Protein AF-A0A8X7Q2M5-F1 (afdb_monomer_lite)

Structure (mmCIF, N/CA/C/O backbone):
data_AF-A0A8X7Q2M5-F1
#
_entry.id   AF-A0A8X7Q2M5-F1
#
loop_
_atom_site.group_PDB
_atom_site.id
_atom_site.type_symbol
_atom_site.label_atom_id
_atom_site.label_alt_id
_atom_site.label_comp_id
_atom_site.label_asym_id
_atom_site.label_entity_id
_atom_site.label_seq_id
_atom_site.pdbx_PDB_ins_code
_atom_site.Cartn_x
_atom_site.Cartn_y
_atom_site.Cartn_z
_atom_site.occupancy
_atom_site.B_iso_or_equiv
_atom_site.auth_seq_id
_atom_site.auth_comp_id
_atom_site.auth_asym_id
_atom_site.auth_atom_id
_atom_site.pdbx_PDB_model_num
ATOM 1 N N . MET A 1 1 ? -8.091 -6.594 -9.743 1.00 71.56 1 MET A N 1
ATOM 2 C CA . MET A 1 1 ? -8.621 -5.325 -9.179 1.00 71.56 1 MET A CA 1
ATOM 3 C C . MET A 1 1 ? -10.146 -5.228 -9.120 1.00 71.56 1 MET A C 1
ATOM 5 O O . MET A 1 1 ? -10.636 -4.742 -8.113 1.00 71.56 1 MET A O 1
ATOM 9 N N . ARG A 1 2 ? -10.914 -5.671 -10.132 1.00 78.19 2 ARG A N 1
ATOM 10 C CA . ARG A 1 2 ? -12.387 -5.508 -10.145 1.00 78.19 2 ARG A CA 1
ATOM 11 C C . ARG A 1 2 ? -13.090 -6.094 -8.907 1.00 78.19 2 ARG A C 1
ATOM 13 O O . ARG A 1 2 ? -13.868 -5.387 -8.282 1.00 78.19 2 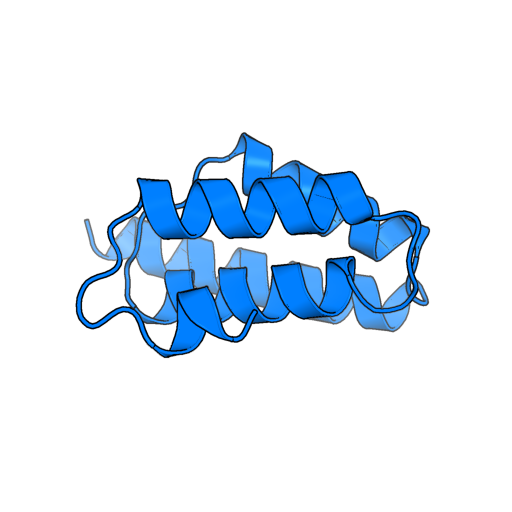ARG A O 1
ATOM 20 N N . LEU A 1 3 ? -12.716 -7.311 -8.497 1.00 82.38 3 LEU A N 1
ATOM 21 C CA . LEU A 1 3 ? -13.242 -7.966 -7.288 1.00 82.38 3 LEU A CA 1
ATOM 22 C C . LEU A 1 3 ? -13.004 -7.145 -6.009 1.00 82.38 3 LEU A C 1
ATOM 24 O O . LEU A 1 3 ? -13.891 -6.985 -5.181 1.00 82.38 3 LEU A O 1
ATOM 28 N N . PHE A 1 4 ? -11.804 -6.587 -5.864 1.00 81.88 4 PHE A N 1
ATOM 29 C CA . PHE A 1 4 ? -11.443 -5.769 -4.709 1.00 81.88 4 PHE A CA 1
ATOM 30 C C . PHE A 1 4 ? -12.241 -4.454 -4.642 1.00 81.88 4 PHE A C 1
ATOM 32 O O . PHE A 1 4 ? -12.577 -3.970 -3.560 1.00 81.88 4 PHE A O 1
ATOM 39 N N . VAL A 1 5 ? -12.564 -3.873 -5.801 1.00 80.56 5 VAL A N 1
ATOM 40 C CA . VAL A 1 5 ? -13.390 -2.660 -5.889 1.00 80.56 5 VAL A CA 1
ATOM 41 C C . VAL A 1 5 ? -14.848 -2.957 -5.528 1.00 80.56 5 VAL A C 1
ATOM 43 O O . VAL A 1 5 ? -15.477 -2.126 -4.880 1.00 80.56 5 VAL A O 1
ATOM 46 N N . SER A 1 6 ? -15.369 -4.139 -5.879 1.00 85.38 6 SER A N 1
ATOM 47 C CA . SER A 1 6 ? -16.749 -4.541 -5.570 1.00 85.38 6 SER A CA 1
ATOM 48 C C . SER A 1 6 ? -16.972 -5.010 -4.126 1.00 85.38 6 SER A C 1
ATOM 50 O O . SER A 1 6 ? -18.116 -5.190 -3.717 1.00 85.38 6 SER A O 1
ATOM 52 N N . MET A 1 7 ? -15.914 -5.224 -3.337 1.00 85.44 7 MET A N 1
ATOM 53 C CA . MET A 1 7 ? -16.040 -5.626 -1.932 1.00 85.44 7 MET A CA 1
ATOM 54 C C . MET A 1 7 ? -16.610 -4.488 -1.071 1.00 85.44 7 MET A C 1
ATOM 56 O O . MET A 1 7 ? -16.007 -3.417 -0.959 1.00 85.44 7 MET A O 1
ATOM 60 N N . LYS A 1 8 ? -17.756 -4.747 -0.423 1.00 83.12 8 LYS A N 1
ATOM 61 C CA . LYS A 1 8 ? -18.425 -3.805 0.496 1.00 83.12 8 LYS A CA 1
ATOM 62 C C . LYS A 1 8 ? -17.624 -3.580 1.782 1.00 83.12 8 LYS A C 1
ATOM 64 O O . LYS A 1 8 ? -17.549 -2.456 2.268 1.00 83.12 8 LYS A O 1
ATOM 69 N N . ILE A 1 9 ? -17.013 -4.639 2.310 1.00 80.19 9 ILE A N 1
ATOM 70 C CA . ILE A 1 9 ? -16.163 -4.617 3.505 1.00 80.19 9 ILE A CA 1
ATOM 71 C C . ILE A 1 9 ? -14.772 -5.085 3.088 1.00 80.19 9 ILE A C 1
ATOM 73 O O . ILE A 1 9 ? -14.639 -6.039 2.325 1.00 80.19 9 ILE A O 1
ATOM 77 N N . ARG A 1 10 ? -13.742 -4.382 3.561 1.00 84.81 10 ARG A N 1
ATOM 78 C CA . ARG A 1 10 ? -12.338 -4.753 3.370 1.00 84.81 10 ARG A CA 1
ATOM 79 C C . ARG A 1 10 ? -11.638 -4.605 4.706 1.00 84.81 10 ARG A C 1
ATOM 81 O O . ARG A 1 10 ? -11.483 -3.481 5.185 1.00 84.81 10 ARG A O 1
ATOM 88 N N . ASP A 1 11 ? -11.256 -5.730 5.278 1.00 82.50 11 ASP A N 1
ATOM 89 C CA . ASP A 1 11 ? -10.411 -5.789 6.464 1.00 82.50 11 ASP A CA 1
ATOM 90 C C . ASP A 1 11 ? -8.926 -5.657 6.089 1.00 82.50 11 ASP A C 1
ATOM 92 O O . ASP A 1 11 ? -8.544 -5.611 4.913 1.00 82.50 11 ASP A O 1
ATOM 96 N N . GLU A 1 12 ? -8.075 -5.578 7.107 1.00 77.38 12 GLU A N 1
ATOM 97 C CA . GLU A 1 12 ? -6.621 -5.510 6.952 1.00 77.38 12 GLU A CA 1
ATOM 98 C C . GLU A 1 12 ? -6.045 -6.682 6.139 1.00 77.38 12 GLU A C 1
ATOM 100 O O . GLU A 1 12 ? -5.137 -6.474 5.328 1.00 77.38 12 GLU A O 1
ATOM 105 N N . TYR A 1 13 ? -6.616 -7.885 6.269 1.00 81.44 13 TYR A N 1
ATOM 106 C CA . TYR A 1 13 ? -6.190 -9.077 5.534 1.00 81.44 13 TYR A CA 1
ATOM 107 C C . TYR A 1 13 ? -6.498 -8.959 4.042 1.00 81.44 13 TYR A C 1
ATOM 109 O O . TYR A 1 13 ? -5.655 -9.279 3.208 1.00 81.44 13 TYR A O 1
ATOM 117 N N . THR A 1 14 ? -7.657 -8.412 3.690 1.00 86.38 14 THR A N 1
ATOM 118 C CA . THR A 1 14 ? -8.078 -8.163 2.310 1.00 86.38 14 THR A CA 1
ATOM 119 C C . THR A 1 14 ? -7.112 -7.201 1.624 1.00 86.38 14 THR A C 1
ATOM 121 O O . THR A 1 14 ? -6.645 -7.459 0.511 1.00 86.38 14 THR A O 1
ATOM 124 N N . TYR A 1 15 ? -6.766 -6.097 2.291 1.00 83.56 15 TYR A N 1
ATOM 125 C CA . TYR A 1 15 ? -5.773 -5.157 1.769 1.00 83.56 15 TYR A CA 1
ATOM 126 C C . TYR A 1 15 ? -4.384 -5.790 1.681 1.00 83.56 15 TYR A C 1
ATOM 128 O O . TYR A 1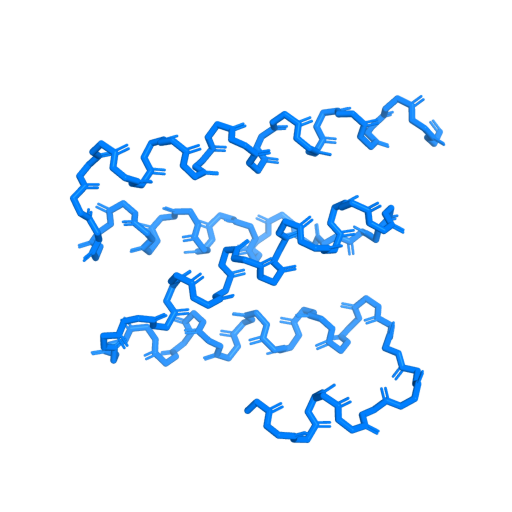 15 ? -3.706 -5.618 0.665 1.00 83.56 15 TYR A O 1
ATOM 136 N N . TYR A 1 16 ? -3.977 -6.552 2.699 1.00 83.81 16 TYR A N 1
ATOM 137 C CA . TYR A 1 16 ? -2.703 -7.263 2.703 1.00 83.81 16 TYR A CA 1
ATOM 138 C C . TYR A 1 16 ? -2.588 -8.236 1.527 1.00 83.81 16 TYR A C 1
ATOM 140 O O . TYR A 1 16 ? -1.622 -8.150 0.770 1.00 83.81 16 TYR A O 1
ATOM 148 N N . SER A 1 17 ? -3.576 -9.108 1.322 1.00 87.06 17 SER A N 1
ATOM 149 C CA . SER A 1 17 ? -3.581 -10.087 0.234 1.00 87.06 17 SER A CA 1
ATOM 150 C C . SER A 1 17 ? -3.513 -9.415 -1.134 1.00 87.06 17 SER A C 1
ATOM 152 O O . SER A 1 17 ? -2.782 -9.875 -2.010 1.00 87.06 17 SER A O 1
ATOM 154 N N . VAL A 1 18 ? -4.218 -8.297 -1.329 1.00 88.38 18 VAL A N 1
ATOM 155 C CA . VAL A 1 18 ? -4.179 -7.561 -2.600 1.00 88.38 18 VAL A CA 1
ATOM 156 C C . VAL A 1 18 ? -2.822 -6.903 -2.823 1.00 88.38 18 VAL A C 1
ATOM 158 O O . VAL A 1 18 ? -2.256 -7.054 -3.902 1.00 88.38 18 VAL A O 1
ATOM 161 N N . VAL A 1 19 ? -2.266 -6.219 -1.820 1.00 85.44 19 VAL A N 1
ATOM 162 C CA . VAL A 1 19 ? -0.924 -5.623 -1.922 1.00 85.44 19 VAL A CA 1
ATOM 163 C C . VAL A 1 19 ? 0.132 -6.703 -2.169 1.00 85.44 19 VAL A C 1
ATOM 165 O O . VAL A 1 19 ? 0.975 -6.537 -3.047 1.00 85.44 19 VAL A O 1
ATOM 168 N N . HIS A 1 20 ? 0.062 -7.826 -1.451 1.00 85.25 20 HIS A N 1
ATOM 169 C CA . HIS A 1 20 ? 0.973 -8.955 -1.616 1.00 85.25 20 HIS A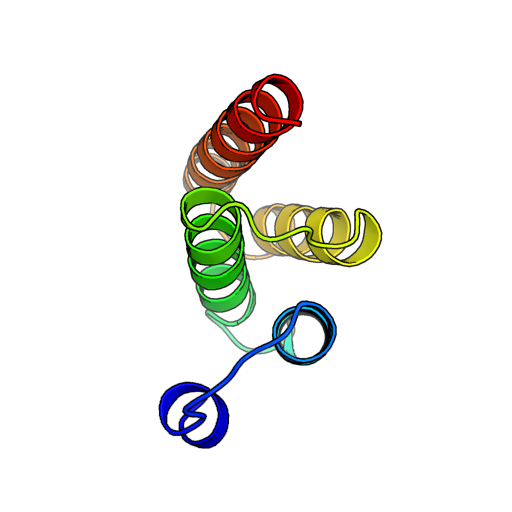 CA 1
ATOM 170 C C . HIS A 1 20 ? 0.920 -9.524 -3.037 1.00 85.25 20 HIS A C 1
ATOM 172 O O . HIS A 1 20 ? 1.964 -9.669 -3.671 1.00 85.25 20 HIS A O 1
ATOM 178 N N . ASN A 1 21 ? -0.280 -9.786 -3.561 1.00 86.19 21 ASN A N 1
ATOM 179 C CA . ASN A 1 21 ? -0.447 -10.312 -4.914 1.00 86.19 21 ASN A CA 1
ATOM 180 C C . ASN A 1 21 ? 0.032 -9.317 -5.978 1.00 86.19 21 ASN A C 1
ATOM 182 O O . ASN A 1 21 ? 0.692 -9.728 -6.921 1.00 86.19 21 ASN A O 1
ATOM 186 N N . LEU A 1 22 ? -0.191 -8.011 -5.796 1.00 84.38 22 LEU A N 1
ATOM 187 C CA . LEU A 1 22 ? 0.349 -6.990 -6.704 1.00 84.38 22 LEU A CA 1
ATOM 188 C C . LEU A 1 22 ? 1.879 -6.932 -6.676 1.00 84.38 22 LEU A C 1
ATOM 190 O O . LEU A 1 22 ? 2.500 -6.745 -7.716 1.00 84.38 22 LEU A O 1
ATOM 194 N N . CYS A 1 23 ? 2.496 -7.102 -5.505 1.00 81.31 23 CYS A N 1
ATOM 195 C CA . CYS A 1 23 ? 3.951 -7.187 -5.397 1.00 81.31 23 CYS A CA 1
ATOM 196 C C . CYS A 1 23 ? 4.508 -8.481 -6.003 1.00 81.31 23 CYS A C 1
ATOM 198 O O . CYS A 1 23 ? 5.609 -8.459 -6.551 1.00 81.31 23 CYS A O 1
ATOM 200 N N . LYS A 1 24 ? 3.768 -9.591 -5.905 1.00 81.06 24 LYS A N 1
ATOM 201 C CA . LYS A 1 24 ? 4.119 -10.883 -6.508 1.00 81.06 24 LYS A CA 1
ATOM 202 C C . LYS A 1 24 ? 4.004 -10.843 -8.035 1.00 81.06 24 LYS A C 1
ATOM 204 O O . LYS A 1 24 ? 4.902 -11.328 -8.718 1.00 81.06 24 LYS A O 1
ATOM 209 N N . ASP A 1 25 ? 2.977 -10.169 -8.550 1.00 78.88 25 ASP A N 1
ATOM 210 C CA . ASP A 1 25 ? 2.792 -9.851 -9.973 1.00 78.88 25 ASP A CA 1
ATOM 211 C C . ASP A 1 25 ? 3.745 -8.744 -10.467 1.00 78.88 25 ASP A C 1
ATOM 213 O O . ASP A 1 25 ? 3.696 -8.357 -11.634 1.00 78.88 25 ASP A O 1
ATOM 217 N N . GLY A 1 26 ? 4.651 -8.267 -9.602 1.00 62.91 26 GLY A N 1
ATOM 218 C CA . GLY A 1 26 ? 5.623 -7.181 -9.778 1.00 62.91 26 GLY A CA 1
ATOM 219 C C . GLY A 1 26 ? 6.507 -7.208 -11.032 1.00 62.91 26 GLY A C 1
ATOM 220 O O . GLY A 1 26 ? 7.270 -6.279 -11.277 1.00 62.91 26 GLY A O 1
ATOM 221 N N . ARG A 1 27 ? 6.420 -8.261 -11.848 1.00 62.47 27 ARG A N 1
ATOM 222 C CA . ARG A 1 27 ? 7.069 -8.350 -13.163 1.00 62.47 27 ARG A CA 1
ATOM 223 C C . ARG A 1 27 ? 6.284 -7.650 -14.280 1.00 62.47 27 ARG A C 1
ATOM 225 O O . ARG A 1 27 ? 6.811 -7.520 -15.379 1.00 62.47 27 ARG A O 1
ATOM 232 N N . ILE A 1 28 ? 5.049 -7.221 -14.015 1.00 63.19 28 ILE A N 1
ATOM 233 C CA . ILE A 1 28 ? 4.200 -6.491 -14.964 1.00 63.19 28 ILE A CA 1
ATOM 234 C C . ILE A 1 28 ? 4.299 -4.988 -14.682 1.00 63.19 28 ILE A C 1
ATOM 236 O O . ILE A 1 28 ? 4.205 -4.562 -13.524 1.00 63.19 28 ILE A O 1
ATOM 240 N N . ASP A 1 29 ? 4.461 -4.189 -15.739 1.00 64.62 29 ASP A N 1
ATOM 241 C CA . ASP A 1 29 ? 4.515 -2.727 -15.654 1.00 64.62 29 ASP A CA 1
ATOM 242 C C . ASP A 1 29 ? 3.302 -2.148 -14.892 1.00 64.62 29 ASP A C 1
ATOM 244 O O . ASP A 1 29 ? 2.159 -2.579 -15.056 1.00 64.62 29 ASP A O 1
ATOM 248 N N . GLY A 1 30 ? 3.560 -1.195 -13.994 1.00 72.62 30 GLY A N 1
ATOM 249 C CA . GLY A 1 30 ? 2.532 -0.504 -13.203 1.00 72.62 30 GLY A CA 1
ATOM 250 C C . GLY A 1 30 ? 1.989 -1.228 -11.956 1.00 72.62 30 GLY A C 1
ATOM 251 O O . GLY A 1 30 ? 1.313 -0.590 -11.141 1.00 72.62 30 GLY A O 1
ATOM 252 N N . SER A 1 31 ? 2.312 -2.504 -11.725 1.00 79.94 31 SER A N 1
ATOM 253 C CA . SER A 1 31 ? 1.864 -3.284 -10.548 1.00 79.94 31 SER A CA 1
ATOM 254 C C . SER A 1 31 ? 2.276 -2.654 -9.203 1.00 79.94 31 SER A C 1
ATOM 256 O O . SER A 1 31 ? 1.433 -2.438 -8.323 1.00 79.94 31 SER A O 1
ATOM 258 N N . TYR A 1 32 ? 3.541 -2.243 -9.065 1.00 81.50 32 TYR A N 1
ATOM 259 C CA . TYR A 1 32 ? 4.035 -1.545 -7.871 1.00 81.50 32 TYR A CA 1
ATOM 260 C C . TYR A 1 32 ? 3.418 -0.152 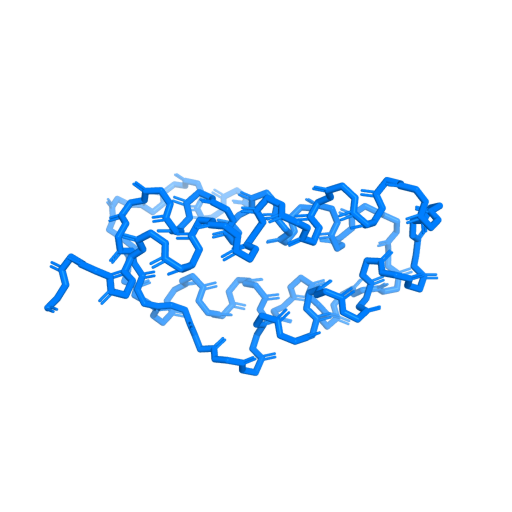-7.697 1.00 81.50 32 TYR A C 1
ATOM 262 O O . TYR A 1 32 ? 3.124 0.257 -6.572 1.00 81.50 32 TYR A O 1
ATOM 270 N N . ALA A 1 33 ? 3.147 0.567 -8.791 1.00 81.44 33 ALA A N 1
ATOM 271 C CA . ALA A 1 33 ? 2.469 1.863 -8.740 1.00 81.44 33 ALA A CA 1
ATOM 272 C C . ALA A 1 33 ? 1.010 1.733 -8.263 1.00 81.44 33 ALA A C 1
ATOM 274 O O . ALA A 1 33 ? 0.515 2.577 -7.513 1.00 81.44 33 ALA A O 1
ATOM 275 N N . CYS A 1 34 ? 0.314 0.662 -8.650 1.00 84.06 34 CYS A N 1
ATOM 276 C CA . CYS A 1 34 ? -1.002 0.337 -8.104 1.00 84.06 34 CYS A CA 1
ATOM 277 C C . CYS A 1 34 ? -0.922 -0.022 -6.616 1.00 84.06 34 CYS A C 1
ATOM 279 O O . CYS A 1 34 ? -1.728 0.476 -5.825 1.00 84.06 34 CYS A O 1
ATOM 281 N N . ALA A 1 35 ? 0.061 -0.837 -6.226 1.00 86.25 35 ALA A N 1
ATOM 282 C CA . ALA A 1 35 ? 0.244 -1.250 -4.840 1.00 86.25 35 ALA A CA 1
ATOM 283 C C . ALA A 1 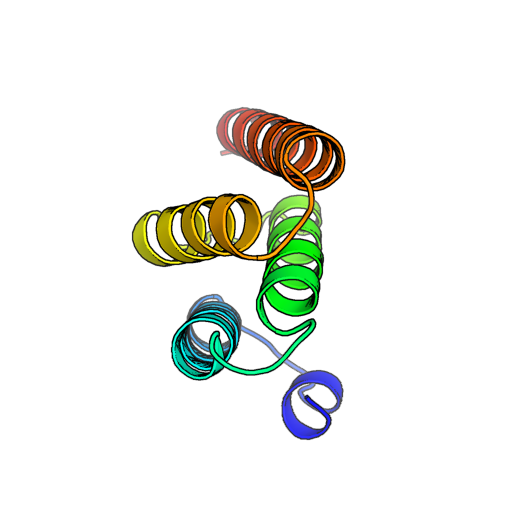35 ? 0.550 -0.063 -3.908 1.00 86.25 35 ALA A C 1
ATOM 285 O O . ALA A 1 35 ? -0.000 0.006 -2.810 1.00 86.25 35 ALA A O 1
ATOM 286 N N . SER A 1 36 ? 1.341 0.923 -4.345 1.00 84.56 36 SER A N 1
ATOM 287 C CA . SER A 1 36 ? 1.622 2.124 -3.541 1.00 84.56 36 SER A CA 1
ATOM 288 C C . SER A 1 36 ? 0.431 3.055 -3.381 1.00 84.56 36 SER A C 1
ATOM 290 O O . SER A 1 36 ? 0.198 3.549 -2.278 1.00 84.56 36 SER A O 1
ATOM 292 N N . LYS A 1 37 ? -0.362 3.263 -4.440 1.00 85.62 37 LYS A N 1
ATOM 293 C CA . LYS A 1 37 ? -1.620 4.025 -4.353 1.00 85.62 37 LYS A CA 1
ATOM 294 C C . LYS A 1 37 ? -2.591 3.366 -3.379 1.00 85.62 37 LYS A C 1
ATOM 296 O O . LYS A 1 37 ? -3.218 4.056 -2.574 1.00 85.62 37 LYS A O 1
ATOM 301 N N . LEU A 1 38 ? -2.689 2.038 -3.434 1.00 86.12 38 LEU A N 1
ATOM 302 C CA . LEU A 1 38 ? -3.522 1.276 -2.516 1.00 86.12 38 LEU A CA 1
ATOM 303 C C . LEU A 1 38 ? -3.032 1.437 -1.075 1.00 86.12 38 LEU A C 1
ATOM 305 O O . LEU A 1 38 ? -3.823 1.789 -0.204 1.00 86.12 38 LEU A O 1
ATOM 309 N N . LEU A 1 39 ? -1.732 1.261 -0.842 1.00 85.38 39 LEU A N 1
ATOM 310 C CA . LEU A 1 39 ? -1.122 1.375 0.480 1.00 85.38 39 LEU A CA 1
ATOM 311 C C . LEU A 1 39 ? -1.307 2.779 1.078 1.00 85.38 39 LEU A C 1
ATOM 313 O O . LEU A 1 39 ? -1.698 2.901 2.235 1.00 85.38 39 LEU A O 1
ATOM 317 N N . LEU A 1 40 ? -1.151 3.833 0.272 1.00 84.50 40 LEU A N 1
ATOM 318 C CA . LEU A 1 40 ? -1.433 5.209 0.685 1.00 84.50 40 LEU A CA 1
ATOM 319 C C . LEU A 1 40 ? -2.911 5.414 1.057 1.00 84.50 40 LEU A C 1
ATOM 321 O O . LEU A 1 40 ? -3.210 6.050 2.064 1.00 84.50 40 LEU A O 1
ATOM 325 N N . SER A 1 41 ? -3.842 4.849 0.281 1.00 83.38 41 SER A N 1
ATOM 326 C CA . SER A 1 41 ? -5.274 4.902 0.609 1.00 83.38 41 SER A CA 1
ATOM 327 C C . SER A 1 41 ? -5.586 4.201 1.934 1.00 83.38 41 SER A C 1
ATOM 329 O O . SER A 1 41 ? -6.438 4.675 2.681 1.00 83.38 41 SER A O 1
ATOM 331 N N . CYS A 1 42 ? -4.884 3.109 2.245 1.00 80.44 42 CYS A N 1
ATOM 332 C CA . CYS A 1 42 ? -5.035 2.396 3.513 1.00 80.44 42 CYS A CA 1
ATOM 333 C C . CYS A 1 42 ? -4.549 3.240 4.686 1.00 80.44 42 CYS A C 1
ATOM 335 O O . CYS A 1 42 ? -5.284 3.401 5.657 1.00 80.44 42 CYS A O 1
ATOM 337 N N . CYS A 1 43 ? -3.368 3.853 4.556 1.00 79.38 43 CYS A N 1
ATOM 338 C CA . CYS A 1 43 ? -2.853 4.782 5.556 1.00 79.38 43 CYS A CA 1
ATOM 339 C C . CYS A 1 43 ? -3.823 5.951 5.779 1.00 79.38 43 CYS A C 1
ATOM 341 O O . CYS A 1 43 ? -4.154 6.261 6.914 1.00 79.38 43 CYS A O 1
ATOM 343 N N . ASN A 1 44 ? -4.372 6.556 4.726 1.00 80.62 44 ASN A N 1
ATOM 344 C CA . ASN A 1 44 ? -5.324 7.662 4.891 1.00 80.62 44 ASN A CA 1
ATOM 345 C C . ASN A 1 44 ? -6.624 7.254 5.608 1.00 80.62 44 ASN A C 1
ATOM 347 O O . ASN A 1 44 ? -7.301 8.106 6.177 1.00 80.62 44 ASN A O 1
ATOM 351 N N . LYS A 1 45 ? -6.978 5.965 5.579 1.00 80.00 45 LYS A N 1
ATOM 352 C CA . LYS A 1 45 ? -8.142 5.400 6.276 1.00 80.00 45 LYS A CA 1
ATOM 353 C C . LYS A 1 45 ? -7.821 4.902 7.692 1.00 80.00 45 LYS A C 1
ATOM 355 O O . LYS A 1 45 ? -8.712 4.356 8.330 1.00 80.00 45 LYS A O 1
ATOM 360 N N . GLY A 1 46 ? -6.581 5.056 8.166 1.00 77.69 46 GLY A N 1
ATOM 361 C CA . GLY A 1 46 ? -6.144 4.555 9.473 1.00 77.69 46 GLY A CA 1
ATOM 362 C C . GLY A 1 46 ? -5.996 3.033 9.543 1.00 77.69 46 GLY A C 1
ATOM 363 O O . GLY A 1 46 ? -6.000 2.468 10.629 1.00 77.69 46 GLY A O 1
ATOM 364 N N . LEU A 1 47 ? -5.890 2.351 8.398 1.00 78.38 47 LEU A N 1
ATOM 365 C CA . LEU A 1 47 ? -5.777 0.895 8.360 1.00 78.38 47 LEU A CA 1
ATOM 366 C C . LEU A 1 47 ? -4.339 0.443 8.620 1.00 78.38 47 LEU A C 1
ATOM 368 O O . LEU A 1 47 ? -3.382 0.948 8.022 1.00 78.38 47 LEU A O 1
ATOM 372 N N . THR A 1 48 ? -4.202 -0.571 9.465 1.00 75.56 48 THR A N 1
ATOM 373 C CA . THR A 1 48 ? -2.944 -1.242 9.784 1.00 75.56 48 THR A CA 1
ATOM 374 C C . THR A 1 48 ? -2.513 -2.130 8.620 1.00 75.56 48 THR A C 1
ATOM 376 O O . THR A 1 48 ? -3.112 -3.157 8.328 1.00 75.56 48 THR A O 1
ATOM 379 N N . ILE A 1 49 ? -1.445 -1.733 7.921 1.00 77.06 49 ILE A N 1
ATOM 380 C CA . ILE A 1 49 ? -0.792 -2.587 6.920 1.00 77.06 49 ILE A CA 1
ATOM 381 C C . ILE A 1 49 ? 0.514 -3.137 7.471 1.00 77.06 49 ILE A C 1
ATOM 383 O O . ILE A 1 49 ? 1.342 -2.404 8.025 1.00 77.06 49 ILE A O 1
ATOM 387 N N . THR A 1 50 ? 0.722 -4.433 7.238 1.00 77.00 50 THR A N 1
ATOM 388 C CA . THR A 1 50 ? 1.916 -5.156 7.665 1.00 77.00 50 THR A CA 1
ATOM 389 C C . THR A 1 50 ? 3.198 -4.527 7.112 1.00 77.00 50 THR A C 1
ATOM 391 O O . THR A 1 50 ? 3.299 -4.082 5.963 1.00 77.00 50 THR A O 1
ATOM 394 N N . SER A 1 51 ? 4.232 -4.511 7.948 1.00 78.69 51 SER A N 1
ATOM 395 C CA . SER A 1 51 ? 5.538 -3.944 7.601 1.00 78.69 51 SER A CA 1
ATOM 396 C C . SER A 1 51 ? 6.214 -4.666 6.432 1.00 78.69 51 SER A C 1
ATOM 398 O O . SER A 1 51 ? 6.967 -4.046 5.682 1.00 78.69 51 SER A O 1
ATOM 400 N N . SER A 1 52 ? 5.928 -5.957 6.240 1.00 79.50 52 SER A N 1
ATOM 401 C CA . SER A 1 52 ? 6.440 -6.758 5.122 1.00 79.50 52 SER A CA 1
ATOM 402 C C . SER A 1 52 ? 5.869 -6.304 3.777 1.00 79.50 52 SER A C 1
ATOM 404 O O . SER A 1 52 ? 6.644 -6.036 2.860 1.00 79.50 52 SER A O 1
ATOM 406 N N . ALA A 1 53 ? 4.547 -6.131 3.677 1.00 78.50 53 ALA A N 1
ATOM 407 C CA . ALA A 1 53 ? 3.895 -5.632 2.466 1.00 78.50 53 ALA A CA 1
ATOM 408 C C . ALA A 1 53 ? 4.408 -4.234 2.092 1.00 78.50 53 ALA A C 1
ATOM 410 O O . ALA A 1 53 ? 4.746 -3.973 0.940 1.00 78.50 53 ALA A O 1
ATOM 411 N N . ARG A 1 54 ? 4.571 -3.358 3.088 1.00 80.25 54 ARG A N 1
ATOM 412 C CA . ARG A 1 54 ? 5.132 -2.015 2.897 1.00 80.25 54 ARG A CA 1
ATOM 413 C C . ARG A 1 54 ? 6.536 -2.049 2.301 1.00 80.25 54 ARG A C 1
ATOM 415 O O . ARG A 1 54 ? 6.788 -1.381 1.302 1.00 80.25 54 ARG A O 1
ATOM 422 N N . ARG A 1 55 ? 7.443 -2.834 2.892 1.00 82.50 55 ARG A N 1
ATOM 423 C CA . ARG A 1 55 ? 8.817 -2.971 2.386 1.00 82.50 55 ARG A CA 1
ATOM 424 C C . ARG A 1 55 ? 8.840 -3.507 0.957 1.00 82.50 55 ARG A C 1
ATOM 426 O O . ARG A 1 55 ? 9.576 -2.964 0.141 1.00 82.50 55 ARG A O 1
ATOM 433 N N . ALA A 1 56 ? 8.006 -4.500 0.647 1.00 83.62 56 ALA A N 1
ATOM 434 C CA . ALA A 1 56 ? 7.912 -5.068 -0.696 1.00 83.62 56 ALA A CA 1
ATOM 435 C C . ALA A 1 56 ? 7.450 -4.034 -1.738 1.00 83.62 56 ALA A C 1
ATOM 437 O O . ALA A 1 56 ? 8.077 -3.907 -2.787 1.00 83.62 56 ALA A O 1
ATOM 438 N N . VAL A 1 57 ? 6.411 -3.246 -1.432 1.00 83.19 57 VAL A N 1
ATOM 439 C CA . VAL A 1 57 ? 5.927 -2.171 -2.319 1.00 83.19 57 VAL A CA 1
ATOM 440 C C . VAL A 1 57 ? 7.011 -1.127 -2.562 1.00 83.19 57 VAL A C 1
ATOM 442 O O . VAL A 1 57 ? 7.245 -0.739 -3.701 1.00 83.19 57 VAL A O 1
ATOM 445 N N . LEU A 1 58 ? 7.675 -0.673 -1.498 1.00 81.12 58 LEU A N 1
ATOM 446 C CA . LEU A 1 58 ? 8.692 0.373 -1.587 1.00 81.12 58 LEU A CA 1
ATOM 447 C C . LEU A 1 58 ? 9.935 -0.096 -2.347 1.00 81.12 58 LEU A C 1
ATOM 449 O O . LEU A 1 58 ? 10.417 0.619 -3.222 1.00 81.12 58 LEU A O 1
ATOM 453 N N . SER A 1 59 ? 10.420 -1.300 -2.042 1.00 81.94 59 SER A N 1
ATOM 454 C CA . SER A 1 59 ? 11.558 -1.905 -2.735 1.00 81.94 59 SER A CA 1
ATOM 455 C C . SER A 1 59 ? 11.244 -2.126 -4.213 1.00 81.94 59 SER A C 1
ATOM 457 O O . SER A 1 59 ? 12.040 -1.737 -5.062 1.00 81.94 59 SER A O 1
ATOM 459 N N . GLY A 1 60 ? 10.060 -2.653 -4.532 1.00 79.31 60 GLY A N 1
ATOM 460 C CA . GLY A 1 60 ? 9.637 -2.850 -5.913 1.00 79.31 60 GLY A CA 1
ATOM 461 C C . GLY A 1 60 ? 9.468 -1.548 -6.695 1.00 79.31 60 GLY A C 1
ATOM 462 O O . GLY A 1 60 ? 9.872 -1.473 -7.852 1.00 79.31 60 GLY A O 1
ATOM 463 N N . LEU A 1 61 ? 8.961 -0.480 -6.068 1.00 77.69 61 LEU A N 1
ATOM 464 C CA . LEU A 1 61 ? 8.880 0.839 -6.707 1.00 77.69 61 LEU A CA 1
ATOM 465 C C . LEU A 1 61 ? 10.249 1.418 -7.052 1.00 77.69 61 LEU A C 1
ATOM 467 O O . LEU A 1 61 ? 10.401 1.986 -8.128 1.00 77.69 61 LEU A O 1
ATOM 471 N N . LEU A 1 62 ? 11.224 1.283 -6.151 1.00 76.56 62 LEU A N 1
ATOM 472 C CA . LEU A 1 62 ? 12.594 1.744 -6.391 1.00 76.56 62 LEU A CA 1
ATOM 473 C C . LEU A 1 62 ? 13.262 0.988 -7.544 1.00 76.56 62 LEU A C 1
ATOM 475 O O . LEU A 1 62 ? 14.112 1.555 -8.220 1.00 76.56 62 LEU A O 1
ATOM 479 N N . MET A 1 63 ? 12.874 -0.270 -7.770 1.00 74.56 63 MET A N 1
ATOM 480 C CA . MET A 1 63 ? 13.414 -1.099 -8.849 1.00 74.56 63 MET A CA 1
ATOM 481 C C . MET A 1 63 ? 12.711 -0.905 -10.199 1.00 74.56 63 MET A C 1
ATOM 483 O O . MET A 1 63 ? 13.316 -1.181 -11.229 1.00 74.56 63 MET A O 1
ATOM 487 N N . THR A 1 64 ? 11.445 -0.473 -10.212 1.00 69.94 64 THR A N 1
ATOM 488 C CA . THR A 1 64 ? 10.612 -0.443 -11.434 1.00 69.94 64 THR A CA 1
ATOM 489 C C . THR A 1 64 ? 10.291 0.951 -11.955 1.00 69.94 64 THR A C 1
ATOM 491 O O . THR A 1 64 ? 9.996 1.106 -13.135 1.00 69.94 64 THR A O 1
ATOM 494 N N . VAL A 1 65 ? 10.343 1.974 -11.104 1.00 70.31 65 VAL A N 1
ATOM 495 C CA . VAL A 1 65 ? 10.015 3.356 -11.467 1.00 70.31 65 VAL A CA 1
ATOM 496 C C . VAL A 1 65 ? 11.278 4.205 -11.362 1.00 70.31 65 VAL A C 1
ATOM 498 O O . VAL A 1 65 ? 12.157 3.915 -10.553 1.00 70.31 65 VAL A O 1
ATOM 501 N N . SER A 1 66 ? 11.369 5.285 -12.148 1.00 68.50 66 SER A N 1
ATOM 502 C CA . SER A 1 66 ? 12.458 6.260 -12.009 1.00 68.50 66 SER A CA 1
ATOM 503 C C . SER A 1 66 ? 12.654 6.642 -10.535 1.00 68.50 66 SER A C 1
ATOM 505 O O . SER A 1 66 ? 11.687 6.890 -9.803 1.00 68.50 66 SER A O 1
ATOM 507 N N . TYR A 1 67 ? 13.918 6.696 -10.107 1.00 64.44 67 TYR A N 1
ATOM 508 C CA . TYR A 1 67 ? 14.305 6.937 -8.716 1.00 64.44 67 TYR A CA 1
ATOM 509 C C . TYR A 1 67 ? 13.581 8.145 -8.094 1.00 64.44 67 TYR A C 1
ATOM 511 O O . TYR A 1 67 ? 13.115 8.077 -6.957 1.00 64.44 67 TYR A O 1
ATOM 519 N N . GLN A 1 68 ? 13.394 9.232 -8.854 1.00 63.62 68 GLN A N 1
ATOM 520 C CA . GLN A 1 68 ? 12.681 10.430 -8.390 1.00 63.62 68 GLN A CA 1
ATOM 521 C C . GLN A 1 68 ? 11.197 10.169 -8.081 1.00 63.62 68 GLN A C 1
ATOM 523 O O . GLN A 1 68 ? 10.687 10.616 -7.048 1.00 63.62 68 GLN A O 1
ATOM 528 N N . ALA A 1 69 ? 10.491 9.438 -8.945 1.00 66.00 69 ALA A N 1
ATOM 529 C CA . ALA A 1 69 ? 9.075 9.124 -8.753 1.00 66.00 69 ALA A CA 1
ATOM 530 C C . ALA A 1 69 ? 8.864 8.106 -7.619 1.00 66.00 69 ALA A C 1
ATOM 532 O O . ALA A 1 69 ? 7.928 8.243 -6.817 1.00 66.00 69 ALA A O 1
ATOM 533 N N . ALA A 1 70 ? 9.769 7.132 -7.503 1.00 68.94 70 ALA A N 1
ATOM 534 C CA . ALA A 1 70 ? 9.791 6.185 -6.396 1.00 68.94 70 ALA A CA 1
ATOM 535 C C . ALA A 1 70 ? 10.049 6.892 -5.055 1.00 68.94 70 ALA A C 1
ATOM 537 O O . ALA A 1 70 ? 9.301 6.682 -4.100 1.00 68.94 70 ALA A O 1
ATOM 538 N N . SER A 1 71 ? 11.023 7.804 -5.004 1.00 69.25 71 SER A N 1
ATOM 539 C CA . SER A 1 71 ? 11.381 8.557 -3.795 1.00 69.25 71 SER A CA 1
ATOM 540 C C . SER A 1 71 ? 10.240 9.463 -3.306 1.00 69.25 71 SER A C 1
ATOM 542 O O . SER A 1 71 ? 9.876 9.438 -2.128 1.00 69.25 71 SER A O 1
ATOM 544 N N . LYS A 1 72 ? 9.555 10.172 -4.216 1.00 76.75 72 LYS A N 1
ATOM 545 C CA . LYS A 1 72 ? 8.378 10.995 -3.870 1.00 76.75 72 LYS A CA 1
ATOM 546 C C . LYS A 1 72 ? 7.224 10.157 -3.309 1.00 76.75 72 LYS A C 1
ATOM 548 O O . LYS A 1 72 ? 6.524 10.588 -2.393 1.00 76.75 72 LYS A O 1
ATOM 553 N N . THR A 1 73 ? 7.018 8.960 -3.856 1.00 74.06 73 THR A N 1
ATOM 554 C CA . THR A 1 73 ? 5.984 8.023 -3.389 1.00 74.06 73 THR A CA 1
ATOM 555 C C . THR A 1 73 ? 6.356 7.416 -2.037 1.00 74.06 73 THR A C 1
ATOM 557 O O . THR A 1 73 ? 5.510 7.336 -1.147 1.00 74.06 73 THR A O 1
ATOM 560 N N . HIS A 1 74 ? 7.629 7.066 -1.852 1.00 73.81 74 HIS A N 1
ATOM 561 C CA . HIS A 1 74 ? 8.172 6.582 -0.588 1.00 73.81 74 HIS A CA 1
ATOM 562 C C . HIS A 1 74 ? 7.985 7.606 0.535 1.00 73.81 74 HIS A C 1
ATOM 564 O O . HIS A 1 74 ? 7.448 7.259 1.585 1.00 73.81 74 HIS A O 1
ATOM 570 N N . TYR A 1 75 ? 8.340 8.871 0.291 1.00 77.25 75 TYR A N 1
ATOM 571 C CA . TYR A 1 75 ? 8.162 9.950 1.263 1.00 77.25 75 TYR A CA 1
ATOM 572 C C . TYR A 1 75 ? 6.696 10.103 1.688 1.00 77.25 75 TYR A C 1
ATOM 574 O O . TYR A 1 75 ? 6.400 10.128 2.878 1.00 77.25 75 TYR A O 1
ATOM 582 N N . LYS A 1 76 ? 5.755 10.105 0.733 1.00 77.88 76 LYS A N 1
ATOM 583 C CA . LYS A 1 76 ? 4.314 10.188 1.032 1.00 77.88 76 LYS A CA 1
ATOM 584 C C . LYS A 1 76 ? 3.816 9.022 1.884 1.00 77.88 76 LYS A C 1
ATOM 586 O O . LYS A 1 76 ? 3.040 9.239 2.807 1.00 77.88 76 LYS A O 1
ATOM 591 N N . ILE A 1 77 ? 4.255 7.799 1.581 1.00 75.62 77 ILE A N 1
ATOM 592 C CA . ILE A 1 77 ? 3.898 6.604 2.359 1.00 75.62 77 ILE A CA 1
ATOM 593 C C . ILE A 1 77 ? 4.491 6.679 3.768 1.00 75.62 77 ILE A C 1
ATOM 595 O O . ILE A 1 77 ? 3.803 6.349 4.730 1.00 75.62 77 ILE A O 1
ATOM 599 N N . LYS A 1 78 ? 5.746 7.123 3.894 1.00 76.69 78 LYS A N 1
ATOM 600 C CA .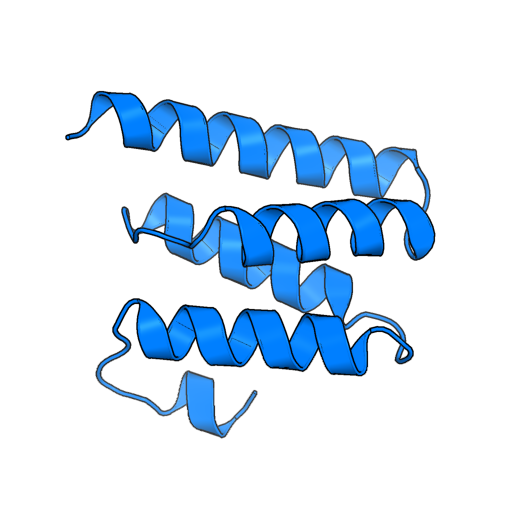 LYS A 1 78 ? 6.425 7.279 5.183 1.00 76.69 78 LYS A CA 1
ATOM 601 C C . LYS A 1 78 ? 5.703 8.301 6.065 1.00 76.69 78 LYS A C 1
ATOM 603 O O . LYS A 1 78 ? 5.318 7.953 7.175 1.00 76.69 78 LYS A O 1
ATOM 608 N N . VAL A 1 79 ? 5.420 9.491 5.531 1.00 75.69 79 VAL A N 1
ATOM 609 C CA . VAL A 1 79 ? 4.674 10.549 6.235 1.00 75.69 79 VAL A CA 1
ATOM 610 C C . VAL A 1 79 ? 3.276 10.073 6.633 1.00 75.69 79 VAL A C 1
ATOM 612 O O . VAL A 1 79 ? 2.872 10.234 7.780 1.00 75.69 79 VAL A O 1
ATOM 615 N N . ALA A 1 80 ? 2.541 9.428 5.721 1.00 71.94 80 ALA A N 1
ATOM 616 C CA . ALA A 1 80 ? 1.206 8.915 6.024 1.00 71.94 80 ALA A CA 1
ATOM 617 C C . ALA A 1 80 ? 1.226 7.819 7.105 1.00 71.94 80 ALA A C 1
ATOM 619 O O . ALA A 1 80 ? 0.266 7.681 7.859 1.00 71.94 80 ALA A O 1
ATOM 620 N N . PHE A 1 81 ? 2.301 7.036 7.201 1.00 67.31 81 PHE A N 1
ATOM 621 C CA . PHE A 1 81 ? 2.461 6.040 8.257 1.00 67.31 81 PHE A CA 1
ATOM 622 C C . PHE A 1 81 ? 2.812 6.685 9.600 1.00 67.31 81 PHE A C 1
ATOM 624 O O . PHE A 1 81 ? 2.182 6.362 10.604 1.00 67.31 81 PHE A O 1
ATOM 631 N N . GLU A 1 82 ? 3.757 7.627 9.612 1.00 65.44 82 GLU A N 1
ATOM 632 C CA . GLU A 1 82 ? 4.122 8.394 10.806 1.00 65.44 82 GLU A CA 1
ATOM 633 C C . GLU A 1 82 ? 2.891 9.104 11.384 1.00 65.44 82 GLU A C 1
ATOM 635 O O . GLU A 1 82 ? 2.607 8.932 12.562 1.00 65.44 82 GLU A O 1
ATOM 640 N N . CYS A 1 83 ? 2.060 9.753 10.561 1.00 55.00 83 CYS A N 1
ATOM 641 C CA . CYS A 1 83 ? 0.804 10.368 11.011 1.00 55.00 83 CYS A CA 1
ATOM 642 C C . CYS A 1 83 ? -0.214 9.388 11.629 1.00 55.00 83 CYS A C 1
ATOM 644 O O . CYS A 1 83 ? -1.036 9.817 12.435 1.00 55.00 83 CYS A O 1
ATOM 646 N N . ASN A 1 84 ? -0.186 8.099 11.274 1.00 56.66 84 ASN A N 1
ATOM 647 C CA . ASN A 1 84 ? -1.070 7.093 11.878 1.00 56.66 84 ASN A CA 1
ATOM 648 C C . ASN A 1 84 ? -0.526 6.522 13.192 1.00 56.66 84 ASN A C 1
ATOM 650 O O . ASN A 1 84 ? -1.311 6.064 14.014 1.00 56.66 84 ASN A O 1
ATOM 654 N N . GLN A 1 85 ? 0.792 6.557 13.413 1.00 55.03 85 GLN A N 1
ATOM 655 C CA . GLN A 1 85 ? 1.396 6.157 14.690 1.00 55.03 85 GLN A CA 1
ATOM 656 C C . GLN A 1 85 ? 1.039 7.127 15.832 1.00 55.03 85 GLN A C 1
ATOM 658 O O . GLN A 1 85 ? 1.040 6.713 16.979 1.00 55.03 85 GLN A O 1
ATOM 663 N N . TRP A 1 86 ? 0.680 8.381 15.525 1.00 45.06 86 TRP A N 1
ATOM 664 C CA . TRP A 1 86 ? 0.217 9.385 16.501 1.00 45.06 86 TRP A CA 1
ATOM 665 C C . TRP A 1 86 ? -1.288 9.327 16.810 1.00 45.06 86 TRP A C 1
ATOM 667 O O . TRP A 1 86 ? -1.789 10.159 17.563 1.00 45.06 86 TRP A O 1
ATOM 677 N N . ARG A 1 87 ? -2.035 8.412 16.178 1.00 43.03 87 ARG A N 1
ATOM 678 C CA . ARG A 1 87 ? -3.502 8.336 16.284 1.00 43.03 87 ARG A CA 1
ATOM 679 C C . ARG A 1 87 ? -4.007 7.105 17.054 1.00 43.03 87 ARG A C 1
ATOM 681 O O . ARG A 1 87 ? -5.217 6.999 17.229 1.00 43.03 87 ARG A O 1
ATOM 688 N N . ASN A 1 88 ? -3.102 6.215 17.473 1.00 38.19 88 ASN A N 1
ATOM 689 C CA . ASN A 1 88 ? -3.360 5.060 18.343 1.00 38.19 88 ASN A CA 1
ATOM 690 C C . ASN A 1 88 ? -2.788 5.312 19.735 1.00 38.19 88 ASN A C 1
ATOM 692 O O . ASN A 1 88 ? -1.654 5.838 19.791 1.00 38.19 88 ASN A O 1
#

Secondary structure (DSSP, 8-state):
-HHHHH-S---HHHHHHHHHHHHHTTTSTTHHHHHHHHHHHHHHTT----HHHHHHHHHHHHHHS-HHHHHHHHHHHHHHHHHHHT--

Foldseek 3Di:
DVVLVPDPDAAQVNLQVQLVVLLVVLVDACSLVVSLVSLLVCLVVLHDHDPVSVVSSLVSCCVRDPVVVSVVSNVSSVVSNVVSVVVD

Sequence (88 aa):
MRLFVSMKIRDEYTYYSVVHNLCKDGRIDGSYACASKLLLSCCNKGLTITSSARRAVLSGLLMTVSYQAASKTHYKIKVAFECNQWRN

Radius of gyration: 12.51 Å; chains: 1; bounding box: 33×22×34 Å

pLDDT: mean 76.19, std 9.96, range [38.19, 88.38]

Organism: Brassica carinata (NCBI:txid52824)